Protein AF-A0A1H9U373-F1 (afdb_monomer)

Foldseek 3Di:
DDDDPPDPPPDPDPDDPWDQDPVRDTDHDLVSLLVVLQVQLVVLVVVVVDPPDPSPVSSVVSNVVSVVSVVVVCVVVPPPPPDD

Radius of gyration: 19.05 Å; Cα contacts (8 Å, |Δi|>4): 55; chains: 1; bounding box: 40×32×63 Å

Sequence (84 aa):
MNDDQDGPVPPVATGLPLAVGSDGQPYLGCDTVIALLRAIASSSRNLADAPDCDLDTLAAILDLEADALEVRAIAHTTSPRAAA

Nearest PDB structures (foldseek):
  2kw6-assembly1_A  TM=7.206E-01  e=4.653E+00  Homo sapiens
  6ys8-assembly1_D  TM=4.942E-01  e=9.947E+00  Flavobacterium johnsoniae

pLDDT: mean 80.37, std 15.54, range [38.69, 96.06]

Structure (mmCIF, N/CA/C/O backbone):
data_AF-A0A1H9U373-F1
#
_entry.id   AF-A0A1H9U373-F1
#
loop_
_atom_site.group_PDB
_atom_site.id
_atom_site.type_symbol
_atom_site.label_atom_id
_atom_site.label_alt_id
_atom_site.label_comp_id
_atom_site.label_asym_id
_atom_site.label_entity_id
_atom_site.label_seq_id
_atom_site.pdbx_PDB_ins_code
_atom_site.Cartn_x
_atom_site.Cartn_y
_atom_site.Cartn_z
_atom_site.occupancy
_atom_site.B_iso_or_equiv
_atom_site.auth_seq_id
_atom_site.auth_comp_id
_atom_site.auth_asym_id
_atom_site.auth_atom_id
_atom_site.pdbx_PDB_model_num
ATOM 1 N N . MET A 1 1 ? 19.402 21.861 -33.440 1.00 40.81 1 MET A N 1
ATOM 2 C CA . MET A 1 1 ? 18.283 22.759 -33.792 1.00 40.81 1 MET A CA 1
ATOM 3 C C . MET A 1 1 ? 17.008 22.060 -33.342 1.00 40.81 1 MET A C 1
ATOM 5 O O . MET A 1 1 ? 16.544 21.207 -34.081 1.00 40.81 1 MET A O 1
ATOM 9 N N . ASN A 1 2 ? 16.432 22.221 -32.157 1.00 45.28 2 ASN A N 1
ATOM 10 C CA . ASN A 1 2 ? 16.652 22.984 -30.917 1.00 45.28 2 ASN A CA 1
ATOM 11 C C . ASN A 1 2 ? 16.178 22.008 -29.801 1.00 45.28 2 ASN A C 1
ATOM 13 O O . ASN A 1 2 ? 15.292 21.199 -30.074 1.00 45.28 2 ASN A O 1
ATOM 17 N N . ASP A 1 3 ? 16.869 21.822 -28.677 1.00 63.47 3 ASP A N 1
ATOM 18 C CA . ASP A 1 3 ? 16.725 22.600 -27.432 1.00 63.47 3 ASP A CA 1
ATOM 19 C C . ASP A 1 3 ? 15.270 23.022 -27.117 1.00 63.47 3 ASP A C 1
ATOM 21 O O . ASP A 1 3 ? 14.565 23.536 -27.983 1.00 63.47 3 ASP A O 1
ATOM 25 N N . ASP A 1 4 ? 14.852 22.778 -25.866 1.00 59.91 4 ASP A N 1
ATOM 26 C CA . ASP A 1 4 ? 13.593 23.193 -25.216 1.00 59.91 4 ASP A CA 1
ATOM 27 C C . ASP A 1 4 ? 12.359 22.270 -25.310 1.00 59.91 4 ASP A C 1
ATOM 29 O O . ASP A 1 4 ? 11.305 22.628 -25.836 1.00 59.91 4 ASP A O 1
ATOM 33 N N . GLN A 1 5 ? 12.427 21.122 -24.634 1.00 58.38 5 GLN A N 1
ATOM 34 C CA . GLN A 1 5 ? 11.320 20.689 -23.760 1.00 58.38 5 GLN A CA 1
ATOM 35 C C . GLN A 1 5 ? 11.865 20.374 -22.354 1.00 58.38 5 GLN A C 1
ATOM 37 O O . GLN A 1 5 ? 11.468 19.399 -21.732 1.00 58.38 5 GLN A O 1
ATOM 42 N N . ASP A 1 6 ? 12.784 21.200 -21.844 1.00 64.62 6 ASP A N 1
ATOM 43 C CA . ASP A 1 6 ? 13.225 21.162 -20.438 1.00 64.62 6 ASP A CA 1
ATOM 44 C C . ASP A 1 6 ? 12.315 22.071 -19.584 1.00 64.62 6 ASP A C 1
ATOM 46 O O . ASP A 1 6 ? 12.739 22.911 -18.791 1.00 64.62 6 ASP A O 1
ATOM 50 N N . GLY A 1 7 ? 11.008 21.981 -19.847 1.00 62.59 7 GLY A N 1
ATOM 51 C CA . GLY A 1 7 ? 9.996 22.571 -18.982 1.00 62.59 7 GLY A CA 1
ATOM 52 C C . GLY A 1 7 ? 9.843 21.696 -17.737 1.00 62.59 7 GLY A C 1
ATOM 53 O O . GLY A 1 7 ? 10.031 20.482 -17.838 1.00 62.59 7 GLY A O 1
ATOM 54 N N . PRO A 1 8 ? 9.476 22.255 -16.569 1.00 71.4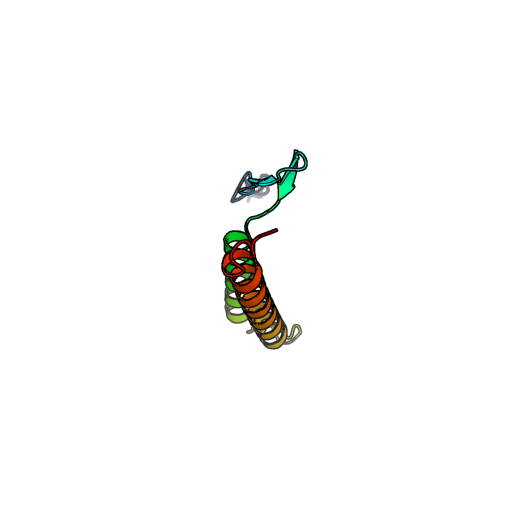4 8 PRO A N 1
ATOM 55 C CA . PRO A 1 8 ? 9.213 21.444 -15.388 1.00 71.44 8 PRO A CA 1
ATOM 56 C C . PRO A 1 8 ? 8.211 20.347 -15.749 1.00 71.44 8 PRO A C 1
ATOM 58 O O . PRO A 1 8 ? 7.094 20.658 -16.167 1.00 71.44 8 PRO A O 1
ATOM 61 N N . VAL A 1 9 ? 8.609 19.077 -15.621 1.00 75.31 9 VAL A N 1
ATOM 62 C CA . VAL A 1 9 ? 7.686 17.958 -15.828 1.00 75.31 9 VAL A CA 1
ATOM 63 C C . VAL A 1 9 ? 6.562 18.133 -14.808 1.00 75.31 9 VAL A C 1
ATOM 65 O O . VAL A 1 9 ? 6.840 18.128 -13.602 1.00 75.31 9 VAL A O 1
ATOM 68 N N . PRO A 1 10 ? 5.308 18.353 -15.245 1.00 66.94 10 PRO A N 1
ATOM 69 C CA . PRO A 1 10 ? 4.218 18.535 -14.310 1.00 66.94 10 PRO A CA 1
ATOM 70 C C . PRO A 1 10 ? 4.078 17.257 -13.477 1.00 66.94 10 PRO A C 1
ATOM 72 O O . PRO A 1 10 ? 4.186 16.151 -14.019 1.00 66.94 10 PRO A O 1
ATOM 75 N N . PRO A 1 11 ? 3.864 17.380 -12.160 1.00 71.62 11 PRO A N 1
ATOM 76 C CA . PRO A 1 11 ? 3.782 16.215 -11.302 1.00 71.62 11 PRO A CA 1
ATOM 77 C C . PRO A 1 11 ? 2.591 15.350 -11.725 1.00 71.62 11 PRO A C 1
ATOM 79 O O . PRO A 1 11 ? 1.487 15.856 -11.928 1.00 71.62 11 PRO A O 1
ATOM 82 N N . VAL A 1 12 ? 2.813 14.035 -11.826 1.00 75.00 12 VAL A N 1
ATOM 83 C CA . VAL A 1 12 ? 1.768 13.064 -12.204 1.00 75.00 12 VAL A CA 1
ATOM 84 C C . VAL A 1 12 ? 0.598 13.064 -11.211 1.00 75.00 12 VAL A C 1
ATOM 86 O O . VAL A 1 12 ? -0.525 12.713 -11.563 1.00 75.00 12 VAL A O 1
ATOM 89 N N . ALA A 1 13 ? 0.863 13.486 -9.974 1.00 73.56 13 ALA A N 1
ATOM 90 C CA . ALA A 1 13 ? -0.129 13.706 -8.939 1.00 73.56 13 ALA A CA 1
ATOM 91 C C . ALA A 1 13 ? 0.273 14.908 -8.078 1.00 73.56 13 ALA A C 1
ATOM 93 O O . ALA A 1 13 ? 1.432 15.062 -7.698 1.00 73.56 13 ALA A O 1
ATOM 94 N N . THR A 1 14 ? -0.702 15.744 -7.738 1.00 77.00 14 THR A N 1
ATOM 95 C CA . THR A 1 14 ? -0.529 16.940 -6.898 1.00 77.00 14 THR A CA 1
ATOM 96 C C . THR A 1 14 ? -0.898 16.711 -5.432 1.00 77.00 14 THR A C 1
ATOM 98 O O . THR A 1 14 ? -0.842 17.647 -4.637 1.00 77.00 14 THR A O 1
ATOM 101 N N . GLY A 1 15 ? -1.263 15.485 -5.045 1.00 78.50 15 GLY A N 1
ATOM 102 C CA . GLY A 1 15 ? -1.655 15.178 -3.674 1.00 78.50 15 GLY A CA 1
ATOM 103 C C . GLY A 1 15 ? -1.641 13.690 -3.349 1.00 78.50 15 GLY A C 1
ATOM 104 O O . GLY A 1 15 ? -1.700 12.838 -4.235 1.00 78.50 15 GLY A O 1
ATOM 105 N N . LEU A 1 16 ? -1.578 13.403 -2.050 1.00 81.06 16 LEU A N 1
ATOM 106 C CA . LEU A 1 16 ? -1.735 12.069 -1.479 1.00 81.06 16 LEU A CA 1
ATOM 107 C C . LEU A 1 16 ? -3.087 11.989 -0.753 1.00 81.06 16 LEU A C 1
ATOM 109 O O . LEU A 1 16 ? -3.495 12.978 -0.137 1.00 8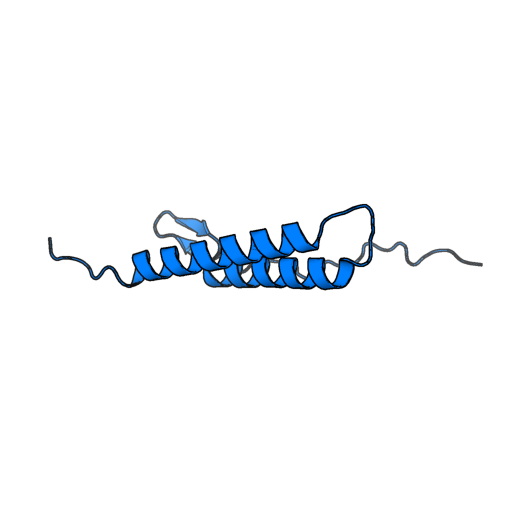1.06 16 LEU A O 1
ATOM 113 N N . PRO A 1 17 ? -3.789 10.843 -0.794 1.00 83.62 17 PRO A N 1
ATOM 114 C CA . PRO A 1 17 ? -5.082 10.688 -0.137 1.00 83.62 17 PRO A CA 1
ATOM 115 C C . PRO A 1 17 ? -4.883 10.492 1.373 1.00 83.62 17 PRO A C 1
ATOM 117 O O . PRO A 1 17 ? -4.868 9.372 1.884 1.00 83.62 17 PRO A O 1
ATOM 120 N N . LEU A 1 18 ? -4.681 11.603 2.078 1.00 88.75 18 LEU A N 1
ATOM 121 C CA . LEU A 1 18 ? -4.524 11.633 3.528 1.00 88.75 18 LEU A CA 1
ATOM 122 C C . LEU A 1 18 ? -5.894 11.559 4.220 1.00 88.75 18 LEU A C 1
ATOM 124 O O . LEU A 1 18 ? -6.838 12.243 3.827 1.00 88.75 18 LEU A O 1
ATOM 128 N N . ALA A 1 19 ? -5.981 10.768 5.283 1.00 87.75 19 ALA A N 1
ATOM 129 C CA . ALA A 1 19 ? -7.076 10.753 6.243 1.00 87.75 19 ALA A CA 1
ATOM 130 C C . ALA A 1 19 ? -6.640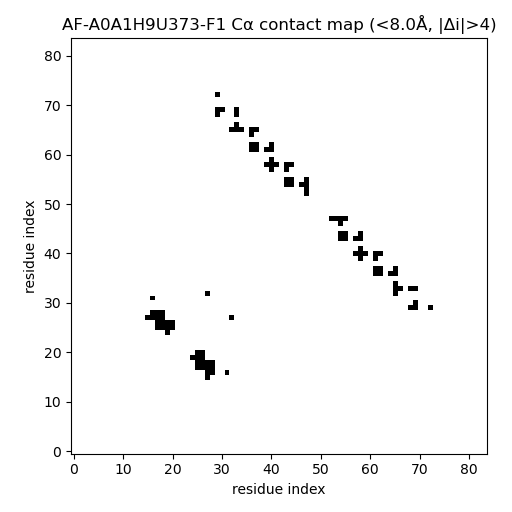 11.472 7.526 1.00 87.75 19 ALA A C 1
ATOM 132 O O . ALA A 1 19 ? -5.481 11.389 7.919 1.00 87.75 19 ALA A O 1
ATOM 133 N N . VAL A 1 20 ? -7.557 12.165 8.200 1.00 91.06 20 VAL A N 1
ATOM 134 C CA . VAL A 1 20 ? -7.267 12.792 9.499 1.00 91.06 20 VAL A CA 1
ATOM 135 C C . VAL A 1 20 ? -7.645 11.819 10.612 1.00 91.06 20 VAL A C 1
ATOM 137 O O . VAL A 1 20 ? -8.780 11.344 10.661 1.00 91.06 20 VAL A O 1
ATOM 140 N N . GLY A 1 21 ? -6.690 11.505 11.484 1.00 88.56 21 GLY A N 1
ATOM 141 C CA . GLY A 1 21 ? -6.885 10.649 12.648 1.00 88.56 21 GLY A CA 1
ATOM 142 C C . GLY A 1 21 ? -7.702 11.327 13.748 1.00 88.56 21 GLY A C 1
ATOM 143 O O . GLY A 1 21 ? -7.937 12.535 13.738 1.00 88.56 21 GLY A O 1
ATOM 144 N N . SER A 1 22 ? -8.123 10.547 14.744 1.00 89.88 22 SER A N 1
ATOM 145 C CA . SER A 1 22 ? -8.863 11.056 15.911 1.00 89.88 22 SER A CA 1
ATOM 146 C C . SER A 1 22 ? -8.056 12.030 16.777 1.00 89.88 22 SER A C 1
ATOM 148 O O . SER A 1 22 ? -8.627 12.772 17.569 1.00 89.88 22 SER A O 1
ATOM 150 N N . ASP A 1 23 ? -6.736 12.021 16.638 1.00 93.75 23 ASP A N 1
ATOM 151 C CA . ASP A 1 23 ? -5.790 12.951 17.255 1.00 93.75 23 ASP A CA 1
ATOM 152 C C . ASP A 1 23 ? -5.558 14.225 16.416 1.00 93.75 23 ASP A C 1
ATOM 154 O O . ASP A 1 23 ? -4.751 15.081 16.782 1.00 93.75 23 ASP A O 1
ATOM 158 N N . GLY A 1 24 ? -6.262 14.362 15.288 1.00 92.44 24 GLY A N 1
ATOM 159 C CA . GLY A 1 24 ? -6.141 15.487 14.369 1.00 92.44 24 GLY A CA 1
ATOM 160 C C . GLY A 1 24 ? -4.912 15.433 13.460 1.00 92.44 24 GLY A C 1
ATOM 161 O O . GLY A 1 24 ? -4.676 16.397 12.732 1.00 92.44 24 GLY A O 1
ATOM 162 N N . GLN A 1 25 ? -4.130 14.347 13.476 1.00 94.31 25 GLN A N 1
ATOM 163 C CA . GLN A 1 25 ? -2.950 14.205 12.621 1.00 94.31 25 GLN A CA 1
ATOM 164 C C . GLN A 1 25 ? -3.302 13.606 11.251 1.00 94.31 25 GLN A C 1
ATOM 166 O O . GLN A 1 25 ? -4.227 12.798 11.144 1.00 94.31 25 GLN A O 1
ATOM 171 N N . PRO A 1 26 ? -2.592 13.989 10.176 1.00 92.81 26 PRO A N 1
ATOM 172 C CA . PRO A 1 26 ? -2.774 13.388 8.863 1.00 92.81 26 PRO A CA 1
ATOM 173 C C . PRO A 1 26 ? -2.061 12.031 8.765 1.00 92.81 26 PRO A C 1
ATOM 175 O O . PRO A 1 26 ? -0.884 11.903 9.093 1.00 92.81 26 PRO A O 1
ATOM 178 N N . TYR A 1 27 ? -2.757 11.038 8.221 1.00 90.19 27 TYR A N 1
ATOM 179 C CA . TYR A 1 27 ? -2.272 9.679 7.999 1.00 90.19 27 TYR A CA 1
ATOM 180 C C . TYR A 1 27 ? -2.582 9.204 6.586 1.00 90.19 27 TYR A C 1
ATOM 182 O O . TYR A 1 27 ? -3.544 9.641 5.963 1.00 90.19 27 TYR A O 1
ATOM 190 N N . LEU A 1 28 ? -1.803 8.246 6.092 1.00 91.31 28 LEU A N 1
ATOM 191 C CA . LEU A 1 28 ? -2.190 7.446 4.935 1.00 91.31 28 LEU A CA 1
ATOM 192 C C . LEU A 1 28 ? -2.952 6.209 5.409 1.00 91.31 28 LEU A C 1
ATOM 194 O O . LEU A 1 28 ? -2.541 5.550 6.363 1.00 91.31 28 LEU A O 1
ATOM 198 N N . GLY A 1 29 ? -4.047 5.882 4.724 1.00 90.19 29 GLY A N 1
ATOM 199 C CA . GLY A 1 29 ? -4.735 4.610 4.937 1.00 90.19 29 GLY A CA 1
ATOM 200 C C . GLY A 1 29 ? -3.815 3.432 4.609 1.00 90.19 29 GLY A C 1
ATOM 201 O O . GLY A 1 29 ? -3.026 3.512 3.665 1.00 90.19 29 GLY A O 1
ATOM 202 N N . CYS A 1 30 ? -3.928 2.338 5.368 1.00 91.62 30 CYS A N 1
ATOM 203 C CA . CYS A 1 30 ? -3.102 1.144 5.154 1.00 91.62 30 CYS A CA 1
ATOM 204 C C . CYS A 1 30 ? -3.246 0.614 3.719 1.00 91.62 30 CYS A C 1
ATOM 206 O O . CYS A 1 30 ? -2.234 0.346 3.082 1.00 91.62 30 CYS A O 1
ATOM 208 N N . ASP A 1 31 ? -4.465 0.589 3.172 1.00 90.62 31 ASP A N 1
ATOM 209 C CA . ASP A 1 31 ? -4.731 0.164 1.790 1.00 90.62 31 ASP A CA 1
ATOM 210 C C . ASP A 1 31 ? -3.969 1.007 0.758 1.00 90.62 31 ASP A C 1
ATOM 212 O O . ASP A 1 31 ? -3.401 0.475 -0.195 1.00 90.62 31 ASP A O 1
ATOM 216 N N . THR A 1 32 ? -3.893 2.327 0.971 1.00 91.06 32 THR A N 1
ATOM 217 C CA . THR A 1 32 ? -3.124 3.232 0.106 1.00 91.06 32 THR A CA 1
ATOM 218 C C . THR A 1 32 ? -1.636 2.903 0.154 1.00 91.06 32 THR A C 1
ATOM 220 O O . THR A 1 32 ? -0.978 2.873 -0.885 1.00 91.06 32 THR A O 1
ATOM 223 N N . VAL A 1 33 ? -1.090 2.657 1.349 1.00 92.69 33 VAL A N 1
ATOM 224 C CA . VAL A 1 33 ? 0.330 2.312 1.517 1.00 92.69 33 VAL A CA 1
ATOM 225 C C . VAL A 1 33 ? 0.631 0.957 0.876 1.00 92.69 33 VAL A C 1
ATOM 227 O O . VAL A 1 33 ? 1.608 0.845 0.142 1.00 92.69 33 VAL A O 1
ATOM 230 N N . ILE A 1 34 ? -0.232 -0.043 1.069 1.00 94.12 34 ILE A N 1
ATOM 231 C CA . ILE A 1 34 ? -0.118 -1.370 0.445 1.00 94.12 34 ILE A CA 1
ATOM 232 C C . ILE A 1 34 ? -0.114 -1.246 -1.083 1.00 94.12 34 ILE A C 1
ATOM 234 O O . ILE A 1 34 ? 0.769 -1.790 -1.748 1.00 94.12 34 ILE A O 1
ATOM 238 N N . ALA A 1 35 ? -1.061 -0.493 -1.648 1.00 91.94 35 ALA A N 1
ATOM 239 C CA . ALA A 1 35 ? -1.136 -0.265 -3.088 1.00 91.94 35 ALA A CA 1
ATOM 240 C C . ALA A 1 35 ? 0.124 0.431 -3.628 1.00 91.94 35 ALA A C 1
ATOM 242 O O . ALA A 1 35 ? 0.628 0.056 -4.687 1.00 91.94 35 ALA A O 1
ATOM 243 N N . LEU A 1 36 ? 0.664 1.405 -2.888 1.00 91.94 36 LEU A N 1
ATOM 244 C CA . LEU A 1 36 ? 1.898 2.096 -3.252 1.00 91.94 36 LEU A CA 1
ATOM 245 C C . LEU A 1 36 ? 3.108 1.153 -3.237 1.00 91.94 36 LEU A C 1
ATOM 247 O O . LEU A 1 36 ? 3.858 1.123 -4.209 1.00 91.94 36 LEU A O 1
ATOM 251 N N . LEU A 1 37 ? 3.284 0.362 -2.175 1.00 94.19 37 LEU A N 1
ATOM 252 C CA . LEU A 1 37 ? 4.391 -0.596 -2.066 1.00 94.19 37 LEU A CA 1
ATOM 253 C C . LEU A 1 37 ? 4.366 -1.606 -3.219 1.00 94.19 37 LEU A C 1
ATOM 255 O O . LEU A 1 37 ? 5.387 -1.816 -3.873 1.00 94.19 37 LEU A O 1
ATOM 259 N N . ARG A 1 38 ? 3.185 -2.146 -3.543 1.00 94.69 38 ARG A N 1
ATOM 260 C CA . ARG A 1 38 ? 2.998 -3.085 -4.662 1.00 94.69 38 ARG A CA 1
ATOM 261 C C . ARG A 1 38 ? 3.248 -2.438 -6.025 1.00 94.69 38 ARG A C 1
ATOM 263 O O . ARG A 1 38 ? 3.828 -3.070 -6.908 1.00 94.69 38 ARG A O 1
ATOM 270 N N . ALA A 1 39 ? 2.857 -1.176 -6.204 1.00 91.94 39 ALA A N 1
ATOM 271 C CA . ALA A 1 39 ? 3.151 -0.426 -7.423 1.00 91.94 39 ALA A CA 1
ATOM 272 C C . ALA A 1 39 ? 4.661 -0.200 -7.602 1.00 91.94 39 ALA A C 1
ATOM 274 O O . ALA A 1 39 ? 5.179 -0.399 -8.701 1.00 91.94 39 ALA A O 1
ATOM 275 N N . ILE A 1 40 ? 5.379 0.142 -6.526 1.00 90.31 40 ILE A N 1
ATOM 276 C CA . ILE A 1 40 ? 6.840 0.292 -6.559 1.00 90.31 40 ILE A CA 1
ATOM 277 C C . ILE A 1 40 ? 7.499 -1.058 -6.849 1.00 90.31 40 ILE A C 1
ATOM 279 O O . ILE A 1 40 ? 8.330 -1.126 -7.746 1.00 90.31 40 ILE A O 1
ATOM 283 N N . ALA A 1 41 ? 7.089 -2.141 -6.183 1.00 91.81 41 ALA A N 1
ATOM 284 C CA . ALA A 1 41 ? 7.608 -3.485 -6.443 1.00 91.81 41 ALA A CA 1
ATOM 285 C C . ALA A 1 41 ? 7.407 -3.908 -7.909 1.00 91.81 41 ALA A C 1
ATOM 287 O O . ALA A 1 41 ? 8.326 -4.415 -8.553 1.00 91.81 41 ALA A O 1
ATOM 288 N N . SER A 1 42 ? 6.222 -3.645 -8.471 1.00 89.88 42 SER A N 1
ATOM 289 C CA . SER A 1 42 ? 5.9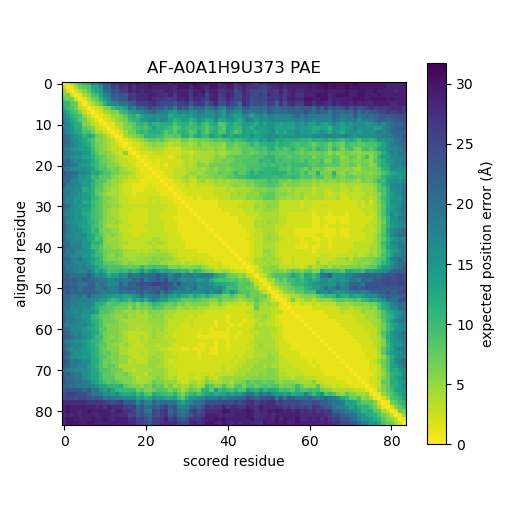45 -3.893 -9.889 1.00 89.88 42 SER A CA 1
ATOM 290 C C . SER A 1 42 ? 6.818 -3.044 -10.810 1.00 89.88 42 SER A C 1
ATOM 292 O O . SER A 1 42 ? 7.266 -3.543 -11.838 1.00 89.88 42 SER A O 1
ATOM 294 N N . SER A 1 43 ? 7.058 -1.780 -10.462 1.00 88.75 43 SER A N 1
ATOM 295 C CA . SER A 1 43 ?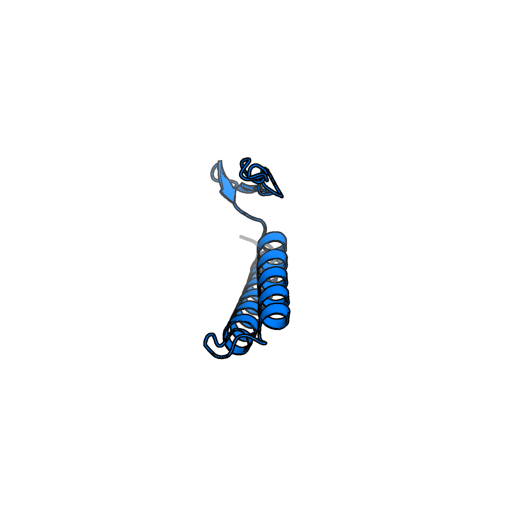 7.956 -0.909 -11.220 1.00 88.75 43 SER A CA 1
ATOM 296 C C . SER A 1 43 ? 9.388 -1.440 -11.173 1.00 88.75 43 SER A C 1
ATOM 298 O O . SER A 1 43 ? 10.014 -1.572 -12.217 1.00 88.75 43 SER A O 1
ATOM 300 N N . SER A 1 44 ? 9.886 -1.809 -9.992 1.00 87.00 44 SER A N 1
ATOM 301 C CA . SER A 1 44 ? 11.225 -2.374 -9.798 1.00 87.00 44 SER A CA 1
ATOM 302 C C . SER A 1 44 ? 11.446 -3.628 -10.644 1.00 87.00 44 SER A C 1
ATOM 304 O O . SER A 1 44 ? 12.448 -3.703 -11.345 1.00 87.00 44 SER A O 1
ATOM 306 N N . ARG A 1 45 ? 10.474 -4.550 -10.682 1.00 85.56 45 ARG A N 1
ATOM 307 C CA . ARG A 1 45 ? 10.516 -5.731 -11.566 1.00 85.56 45 ARG A CA 1
ATOM 308 C C . ARG A 1 45 ? 10.578 -5.370 -13.051 1.00 85.56 45 ARG A C 1
ATOM 310 O O . ARG A 1 45 ? 11.291 -6.011 -13.809 1.00 85.56 45 ARG A O 1
ATOM 317 N N . ASN A 1 46 ? 9.860 -4.328 -13.472 1.00 82.62 46 ASN A N 1
ATOM 318 C CA . ASN A 1 46 ? 9.877 -3.867 -14.865 1.00 82.62 46 ASN A CA 1
ATOM 319 C C . ASN A 1 46 ? 11.193 -3.166 -15.256 1.00 82.62 46 ASN A C 1
ATOM 321 O O . ASN A 1 46 ? 11.461 -2.992 -16.440 1.00 82.62 46 ASN A O 1
ATOM 325 N N . LEU A 1 47 ? 11.983 -2.728 -14.273 1.00 76.81 47 LEU A N 1
ATOM 326 C CA . LEU A 1 47 ? 13.270 -2.047 -14.439 1.00 76.81 47 LEU A CA 1
ATOM 327 C C . LEU A 1 47 ? 14.476 -2.979 -14.198 1.00 76.81 47 LEU A C 1
ATOM 329 O O . LEU A 1 47 ? 15.614 -2.543 -14.370 1.00 76.81 47 LEU A O 1
ATOM 333 N N . ALA A 1 48 ? 14.242 -4.238 -13.810 1.00 63.06 48 ALA A N 1
ATOM 334 C CA . ALA A 1 48 ? 15.253 -5.189 -13.336 1.00 63.06 48 ALA A CA 1
ATOM 335 C C . ALA A 1 48 ? 16.281 -5.645 -14.394 1.00 63.06 48 ALA A C 1
ATOM 337 O O . ALA A 1 48 ? 17.241 -6.329 -14.057 1.00 63.06 48 ALA A O 1
ATOM 338 N N . ASP A 1 49 ? 16.158 -5.206 -15.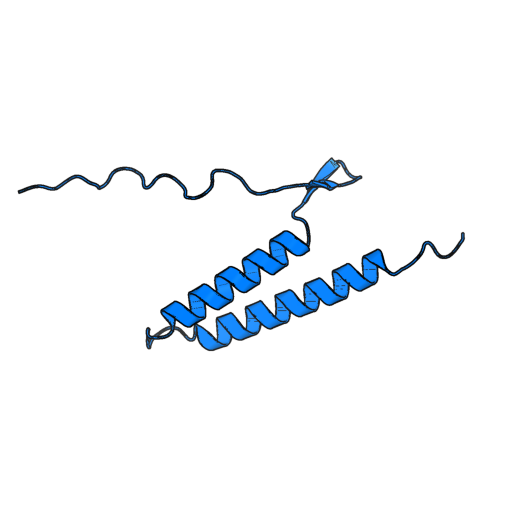650 1.00 64.56 49 ASP A N 1
ATOM 339 C CA . ASP A 1 49 ? 17.183 -5.415 -16.684 1.00 64.56 49 ASP A CA 1
ATOM 340 C C . ASP A 1 49 ? 18.490 -4.624 -16.419 1.00 64.56 49 ASP A C 1
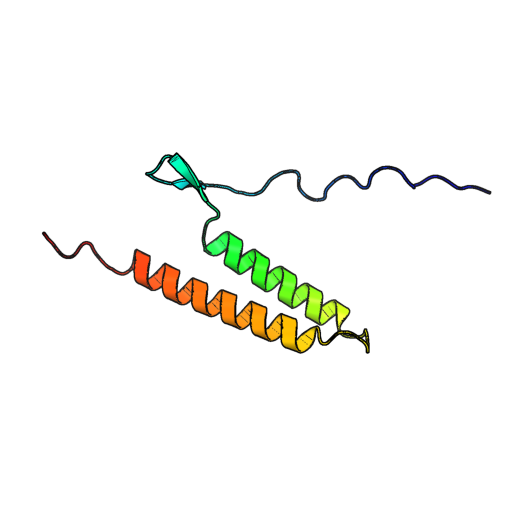ATOM 342 O O . ASP A 1 49 ? 19.466 -4.758 -17.161 1.00 64.56 49 ASP A O 1
ATOM 346 N N . ALA A 1 50 ? 18.534 -3.786 -15.375 1.00 63.47 50 ALA A N 1
ATOM 347 C CA . ALA A 1 50 ? 19.721 -3.036 -14.972 1.00 63.47 50 ALA A CA 1
ATOM 348 C C . ALA A 1 50 ? 20.675 -3.897 -14.103 1.00 63.47 50 ALA A C 1
ATOM 350 O O . ALA A 1 50 ? 20.342 -4.211 -12.961 1.00 63.47 50 ALA A O 1
ATOM 351 N N . PRO A 1 51 ? 21.896 -4.224 -14.575 1.00 62.22 51 PRO A N 1
ATOM 352 C CA . PRO A 1 51 ? 22.793 -5.187 -13.917 1.00 62.22 51 PRO A CA 1
ATOM 353 C C . PRO A 1 51 ? 23.403 -4.708 -12.588 1.00 62.22 51 PRO A C 1
ATOM 355 O O . PRO A 1 51 ? 23.952 -5.517 -11.844 1.00 62.22 51 PRO A O 1
ATOM 358 N N . ASP A 1 52 ? 23.313 -3.412 -12.284 1.00 72.69 52 ASP A N 1
ATOM 359 C CA . ASP A 1 52 ? 23.980 -2.794 -11.131 1.00 72.69 52 ASP A CA 1
ATOM 360 C C . ASP A 1 52 ? 23.058 -2.612 -9.912 1.00 72.69 52 ASP A C 1
ATOM 362 O O . ASP A 1 52 ? 23.489 -2.105 -8.873 1.00 72.69 52 ASP A O 1
ATOM 366 N N . CYS A 1 53 ? 21.780 -2.991 -10.019 1.00 72.31 53 CYS A N 1
ATOM 367 C CA . CYS A 1 53 ? 20.795 -2.774 -8.966 1.00 72.31 53 CYS A CA 1
ATOM 368 C C . CYS A 1 53 ? 19.908 -4.011 -8.799 1.00 72.31 53 CYS A C 1
ATOM 370 O O . CYS A 1 53 ? 19.171 -4.375 -9.709 1.00 72.31 53 CYS A O 1
ATOM 372 N N . ASP A 1 54 ? 19.961 -4.648 -7.625 1.00 81.81 54 ASP A N 1
ATOM 373 C CA . ASP A 1 54 ? 19.125 -5.808 -7.296 1.00 81.81 54 ASP A CA 1
ATOM 374 C C . ASP A 1 54 ? 17.682 -5.372 -6.983 1.00 81.81 54 ASP A C 1
ATOM 376 O O . ASP A 1 54 ? 17.227 -5.301 -5.835 1.00 81.81 54 ASP A O 1
ATOM 380 N N . LEU A 1 55 ? 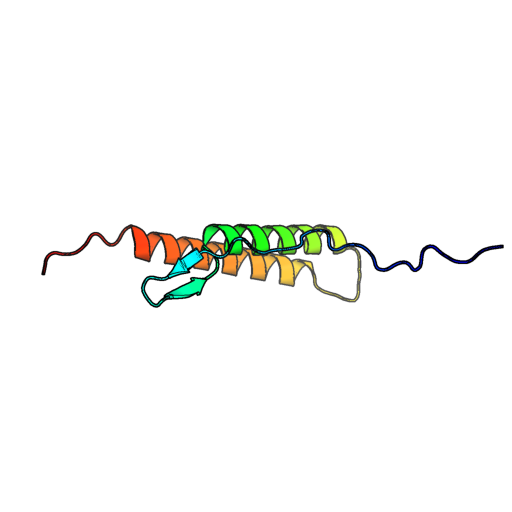16.978 -4.994 -8.048 1.00 86.44 55 LEU A N 1
ATOM 381 C CA . LEU A 1 55 ? 15.599 -4.525 -8.007 1.00 86.44 55 LEU A CA 1
ATOM 382 C C . LEU A 1 55 ? 14.606 -5.661 -7.746 1.00 86.44 55 LEU A C 1
ATOM 384 O O . LEU A 1 55 ? 13.518 -5.394 -7.234 1.00 86.44 55 LEU A O 1
ATOM 388 N N . ASP A 1 56 ? 14.988 -6.908 -8.025 1.00 88.19 56 ASP A N 1
ATOM 389 C CA . ASP A 1 56 ? 14.180 -8.088 -7.714 1.00 88.19 56 ASP A CA 1
ATOM 390 C C . ASP A 1 56 ? 14.115 -8.331 -6.206 1.00 88.19 56 ASP A C 1
ATOM 392 O O . ASP A 1 56 ? 13.021 -8.486 -5.652 1.00 88.19 56 ASP A O 1
ATOM 396 N N . THR A 1 57 ? 15.254 -8.274 -5.509 1.00 89.50 57 THR A N 1
ATOM 397 C CA . THR A 1 57 ? 15.267 -8.354 -4.042 1.00 89.50 57 THR A CA 1
ATOM 398 C C . THR A 1 57 ? 14.512 -7.184 -3.418 1.00 89.50 57 THR A C 1
ATOM 400 O O . THR A 1 57 ? 13.734 -7.388 -2.483 1.00 89.50 57 THR A O 1
ATOM 403 N N . LEU A 1 58 ? 14.667 -5.963 -3.945 1.00 90.50 58 LEU A N 1
ATOM 404 C CA . LEU A 1 58 ? 13.886 -4.811 -3.480 1.00 90.50 58 LEU A CA 1
ATOM 405 C C . LEU A 1 58 ? 12.380 -5.052 -3.644 1.00 90.50 58 LEU A C 1
ATOM 407 O O . LEU A 1 58 ? 11.614 -4.807 -2.713 1.00 90.50 58 LEU A O 1
ATOM 411 N N . ALA A 1 59 ? 11.948 -5.539 -4.807 1.00 90.94 59 ALA A N 1
ATOM 412 C CA . ALA A 1 59 ? 10.544 -5.821 -5.068 1.00 90.94 59 ALA A CA 1
ATOM 413 C C . ALA A 1 59 ? 9.984 -6.879 -4.105 1.00 90.94 59 ALA A C 1
ATOM 415 O O . ALA A 1 59 ? 8.892 -6.695 -3.571 1.00 90.94 59 ALA A O 1
ATOM 416 N N . ALA A 1 60 ? 10.747 -7.939 -3.825 1.00 92.94 60 ALA A N 1
ATOM 417 C CA . ALA A 1 60 ? 10.355 -8.974 -2.871 1.00 92.94 60 ALA A CA 1
ATOM 418 C C . ALA A 1 60 ? 10.208 -8.434 -1.437 1.00 92.94 60 ALA A C 1
ATOM 420 O O . ALA A 1 60 ? 9.262 -8.791 -0.735 1.00 92.94 60 ALA A O 1
ATOM 421 N N . ILE A 1 61 ? 11.109 -7.547 -1.003 1.00 95.19 61 ILE A N 1
ATOM 422 C CA . ILE A 1 61 ? 11.021 -6.894 0.314 1.00 95.19 61 ILE A CA 1
ATOM 423 C C . ILE A 1 61 ? 9.775 -6.007 0.397 1.00 95.19 61 ILE A C 1
ATOM 425 O O . ILE A 1 61 ? 9.067 -6.032 1.403 1.00 95.19 61 ILE A O 1
ATOM 429 N N . LEU A 1 62 ? 9.484 -5.240 -0.655 1.00 93.31 62 LEU A N 1
ATOM 430 C CA . LEU A 1 62 ? 8.309 -4.367 -0.695 1.00 93.31 62 LEU A CA 1
ATOM 431 C C . LEU A 1 62 ? 6.998 -5.160 -0.642 1.00 93.31 62 LEU A C 1
ATOM 433 O O . LEU A 1 62 ? 6.074 -4.740 0.055 1.00 93.31 62 LEU A O 1
ATOM 437 N N . ASP A 1 63 ? 6.924 -6.306 -1.324 1.00 95.25 63 ASP A N 1
ATOM 438 C CA . ASP A 1 63 ? 5.764 -7.200 -1.241 1.00 95.25 63 ASP A CA 1
ATOM 439 C C . ASP A 1 63 ? 5.612 -7.789 0.175 1.00 95.25 63 ASP A C 1
ATOM 441 O O . ASP A 1 63 ? 4.515 -7.763 0.732 1.00 95.25 63 ASP A O 1
ATOM 445 N N . LEU A 1 64 ? 6.709 -8.225 0.811 1.00 96.06 64 LEU A N 1
ATOM 446 C CA . LEU A 1 64 ? 6.685 -8.736 2.189 1.00 96.06 64 LEU A CA 1
ATOM 447 C C . LEU A 1 64 ? 6.174 -7.691 3.192 1.00 96.06 64 LEU A C 1
ATOM 449 O O . LEU A 1 64 ? 5.363 -8.006 4.064 1.00 96.06 64 LEU A O 1
ATOM 453 N N . GLU A 1 65 ? 6.641 -6.448 3.084 1.00 95.88 65 GLU A N 1
ATOM 454 C CA . GLU A 1 65 ? 6.187 -5.364 3.961 1.00 95.88 65 GLU A CA 1
ATOM 455 C C . GLU A 1 65 ? 4.724 -4.985 3.700 1.00 95.88 65 GLU A C 1
ATOM 457 O O . GLU A 1 65 ? 3.988 -4.690 4.646 1.00 95.88 65 GLU A O 1
ATOM 462 N N . ALA A 1 66 ? 4.272 -5.037 2.442 1.00 94.88 66 ALA A N 1
ATOM 463 C CA . ALA A 1 66 ? 2.868 -4.827 2.100 1.00 94.88 66 ALA A CA 1
ATOM 464 C C . ALA A 1 66 ? 1.971 -5.889 2.759 1.00 94.88 66 ALA A C 1
ATOM 466 O O . ALA A 1 66 ? 0.971 -5.542 3.389 1.00 94.88 66 ALA A O 1
ATOM 467 N N . ASP A 1 67 ? 2.366 -7.161 2.692 1.00 94.56 67 ASP A N 1
ATOM 468 C CA . ASP A 1 67 ? 1.633 -8.267 3.314 1.00 94.56 67 ASP A CA 1
ATOM 469 C C . ASP A 1 67 ? 1.646 -8.166 4.849 1.00 94.56 67 ASP A C 1
ATOM 471 O O . ASP A 1 67 ? 0.623 -8.354 5.512 1.00 94.56 67 ASP A O 1
ATOM 475 N N . ALA A 1 68 ? 2.784 -7.801 5.446 1.00 94.31 68 ALA A N 1
ATOM 476 C CA . ALA A 1 68 ? 2.880 -7.585 6.888 1.00 94.31 68 ALA A CA 1
ATOM 477 C C . ALA A 1 68 ? 1.970 -6.439 7.362 1.00 94.31 68 ALA A C 1
ATOM 479 O O . ALA A 1 68 ? 1.353 -6.531 8.431 1.00 94.31 68 ALA A O 1
ATOM 480 N N . LEU A 1 69 ? 1.873 -5.359 6.582 1.00 92.75 69 LEU A N 1
ATOM 481 C CA . LEU A 1 69 ? 0.987 -4.237 6.876 1.00 92.75 69 LEU A CA 1
ATOM 482 C C . LEU A 1 69 ? -0.488 -4.635 6.760 1.00 92.75 69 LEU A C 1
ATOM 484 O O . LEU A 1 69 ? -1.273 -4.269 7.635 1.00 92.75 69 LEU A O 1
ATOM 488 N N . GLU A 1 70 ? -0.852 -5.425 5.749 1.00 92.12 70 GLU A N 1
ATOM 489 C CA . GLU A 1 70 ? -2.207 -5.964 5.581 1.00 92.12 70 GLU A CA 1
ATOM 490 C C . GLU A 1 70 ? -2.624 -6.807 6.794 1.00 92.12 70 GLU A C 1
ATOM 492 O O . GLU A 1 70 ? -3.668 -6.560 7.402 1.00 92.12 70 GLU A O 1
ATOM 497 N N . VAL A 1 71 ? -1.763 -7.729 7.238 1.00 92.19 71 VAL A N 1
ATOM 498 C CA . VAL A 1 71 ? -2.012 -8.556 8.432 1.00 92.19 71 VAL A CA 1
ATOM 499 C C . VAL A 1 71 ? -2.221 -7.696 9.681 1.00 92.19 71 VAL A C 1
ATOM 501 O O . VAL A 1 71 ? -3.143 -7.947 10.463 1.00 92.19 71 VAL A O 1
ATOM 504 N N . ARG A 1 72 ? -1.400 -6.657 9.883 1.00 89.94 72 ARG A N 1
ATOM 505 C CA . ARG A 1 72 ? -1.544 -5.736 11.026 1.00 89.94 72 ARG A CA 1
ATOM 506 C C . ARG A 1 72 ? -2.837 -4.925 10.946 1.00 89.94 72 ARG A C 1
ATOM 508 O O . ARG A 1 72 ? -3.512 -4.772 11.964 1.00 89.94 72 ARG A O 1
ATOM 515 N N . ALA A 1 73 ? -3.200 -4.428 9.765 1.00 88.50 73 ALA A N 1
ATOM 516 C CA . ALA A 1 73 ? -4.433 -3.672 9.555 1.00 88.50 73 ALA A CA 1
ATOM 517 C C . ALA A 1 73 ? -5.674 -4.533 9.837 1.00 88.50 73 ALA A C 1
ATOM 519 O O . ALA A 1 73 ? -6.598 -4.091 10.528 1.00 88.50 73 ALA A O 1
ATOM 520 N N . ILE A 1 74 ? -5.665 -5.794 9.393 1.00 86.75 74 ILE A N 1
ATOM 521 C CA . ILE A 1 74 ? -6.708 -6.766 9.731 1.00 86.75 74 ILE A CA 1
ATOM 522 C C . ILE A 1 74 ? -6.764 -6.962 11.244 1.00 86.75 74 ILE A C 1
ATOM 524 O O . ILE A 1 74 ? -7.832 -6.787 11.823 1.00 86.75 74 ILE A O 1
ATOM 528 N N . ALA A 1 75 ? -5.644 -7.248 11.914 1.00 87.00 75 ALA A N 1
ATOM 529 C CA . ALA A 1 75 ? -5.622 -7.468 13.365 1.00 87.00 75 ALA A CA 1
ATOM 530 C C . ALA A 1 75 ? -6.196 -6.279 14.164 1.00 87.00 75 ALA A C 1
ATOM 532 O O . ALA A 1 75 ? -6.905 -6.475 15.152 1.00 87.00 75 ALA A O 1
ATOM 533 N N . HIS A 1 76 ? -5.950 -5.047 13.714 1.00 79.56 76 HIS A N 1
ATOM 534 C CA . HIS A 1 76 ? -6.477 -3.836 14.348 1.00 79.56 76 HIS A CA 1
ATOM 535 C C . HIS A 1 76 ? -7.965 -3.566 14.076 1.00 79.56 76 HIS A C 1
ATOM 537 O O . HIS A 1 76 ? -8.601 -2.879 14.872 1.00 79.56 76 HIS A O 1
ATOM 543 N N . THR A 1 77 ? -8.534 -4.098 12.992 1.00 70.88 77 THR A N 1
ATOM 544 C CA . THR A 1 77 ? -9.954 -3.914 12.624 1.00 70.88 77 THR A CA 1
ATOM 545 C C . THR A 1 77 ? -10.839 -5.098 13.017 1.00 70.88 77 THR A C 1
ATOM 547 O O . THR A 1 77 ? -12.035 -4.925 13.245 1.00 70.88 77 THR A O 1
ATOM 550 N N . THR A 1 78 ? -10.258 -6.294 13.149 1.00 59.81 78 THR A N 1
ATOM 551 C CA . THR A 1 78 ? -10.937 -7.514 13.617 1.00 59.81 78 THR A CA 1
ATOM 552 C C . THR A 1 78 ? -10.852 -7.730 15.113 1.00 59.81 78 THR A C 1
ATOM 554 O O . THR A 1 78 ? -11.525 -8.634 15.588 1.00 59.81 78 THR A O 1
ATOM 557 N N . SER A 1 79 ? -10.102 -6.924 15.869 1.00 47.28 79 SER A N 1
ATOM 558 C CA . SER A 1 79 ? -10.248 -6.895 17.324 1.00 47.28 79 SER A CA 1
ATOM 559 C C . SER A 1 79 ? -11.588 -6.219 17.628 1.00 47.28 79 SER A C 1
ATOM 561 O O . SER A 1 79 ? -11.678 -4.987 17.555 1.00 47.28 79 SER A O 1
ATOM 563 N N . PRO A 1 80 ? -12.675 -6.976 17.901 1.00 45.91 80 PRO A N 1
ATOM 564 C CA . PRO A 1 80 ? -13.874 -6.317 18.355 1.00 45.91 80 PRO A CA 1
ATOM 565 C C . PRO A 1 80 ? -13.496 -5.692 19.689 1.00 45.91 80 PRO A C 1
ATOM 567 O O . PRO A 1 80 ? -12.746 -6.277 20.467 1.00 45.91 80 PRO A O 1
ATOM 570 N N . ARG A 1 81 ? -14.027 -4.504 19.945 1.00 47.78 81 ARG A N 1
ATOM 571 C CA . ARG A 1 81 ? -14.216 -3.949 21.280 1.00 47.78 81 ARG A CA 1
ATOM 572 C C . ARG A 1 81 ? -14.533 -5.076 22.276 1.00 47.78 81 ARG A C 1
ATOM 574 O O . ARG A 1 81 ? -15.692 -5.450 22.440 1.00 47.78 81 ARG A O 1
ATOM 581 N N . ALA A 1 82 ? -13.502 -5.644 22.900 1.00 46.69 82 ALA A N 1
ATOM 582 C CA . ALA A 1 82 ? -13.651 -6.512 24.043 1.00 46.69 82 ALA A CA 1
ATOM 583 C C . ALA A 1 82 ? -14.189 -5.586 25.121 1.00 46.69 82 ALA A C 1
ATOM 585 O O . ALA A 1 82 ? -13.573 -4.572 25.444 1.00 46.69 82 ALA A O 1
ATOM 586 N N . ALA A 1 83 ? -15.417 -5.873 25.532 1.00 49.28 83 ALA A N 1
ATOM 587 C CA . ALA A 1 83 ? -16.149 -5.128 26.528 1.00 49.28 83 ALA A CA 1
ATOM 588 C C . ALA A 1 83 ? -15.254 -4.761 27.722 1.00 49.28 83 ALA A C 1
ATOM 590 O O . ALA A 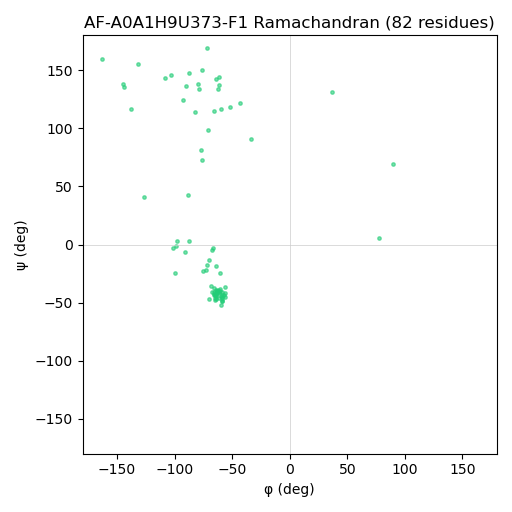1 83 ? -14.709 -5.645 28.381 1.00 49.28 83 ALA A O 1
ATOM 591 N N . ALA A 1 84 ? -15.148 -3.464 27.989 1.00 38.69 84 ALA A N 1
ATOM 592 C CA . ALA A 1 84 ? -14.848 -2.885 29.290 1.00 38.69 84 ALA A CA 1
ATOM 593 C C . ALA A 1 84 ? -15.446 -1.476 29.316 1.00 38.69 84 ALA A C 1
ATOM 595 O O . ALA A 1 84 ? -15.185 -0.713 28.356 1.00 38.69 84 ALA A O 1
#

Organism: NCBI:txid943816

Solvent-accessible surface area (backbone atoms only — not comparable to full-atom values): 5246 Å² total; per-residue (Å²): 141,73,89,85,86,84,60,84,78,73,69,97,63,93,76,75,83,63,43,72,46,98,87,72,46,80,38,71,47,68,69,58,52,33,53,48,32,45,50,50,20,53,49,30,54,76,55,43,87,43,92,91,50,74,25,57,62,50,19,53,52,32,44,52,52,28,52,54,49,50,55,51,53,48,56,69,68,68,54,66,85,74,87,128

Mean predicted aligned error: 10.43 Å

Secondary structure (DSSP, 8-state):
------SPPPPS-S---EEEPTTS-EEE-HHHHHHHHHHHHHHHHHHTT-TTS-HHHHHHHHHHHHHHHHHHHHHHHHS-----